Protein AF-A0A497XSV5-F1 (afdb_monomer_lite)

Sequence (99 aa):
TASSAQKPTSMTASFGIAAGALLNYIRVLNNDLSAENIFAGIVSIGGLVYNTGEPDQELLKHFPQGTPAISSREVAETHWKMHFEKKENEIILGKTFSF

Organism: NCBI:txid475253

Structure (mmCIF, N/CA/C/O backbone):
data_AF-A0A497XSV5-F1
#
_entry.id   AF-A0A497XSV5-F1
#
loop_
_atom_site.group_PDB
_atom_site.id
_atom_site.type_symbol
_atom_site.label_atom_id
_atom_site.label_alt_id
_atom_site.label_comp_id
_atom_site.label_asym_id
_atom_site.label_entity_id
_atom_site.label_seq_id
_atom_site.pdbx_PDB_ins_code
_atom_site.Cartn_x
_atom_site.Cartn_y
_atom_site.Cartn_z
_atom_site.occupancy
_atom_site.B_iso_or_equiv
_atom_site.auth_seq_id
_atom_site.auth_comp_id
_atom_site.auth_asym_id
_atom_site.auth_atom_id
_atom_site.pdbx_PDB_model_num
ATOM 1 N N . THR A 1 1 ? -2.575 0.257 -20.557 1.00 43.78 1 THR A N 1
ATOM 2 C CA . THR A 1 1 ? -3.143 -1.008 -20.025 1.00 43.78 1 THR A CA 1
ATOM 3 C C . THR A 1 1 ? -2.010 -1.967 -19.704 1.00 43.78 1 THR A C 1
ATOM 5 O O . THR A 1 1 ? -1.097 -2.094 -20.510 1.00 43.78 1 THR A O 1
ATOM 8 N N . ALA A 1 2 ? -2.007 -2.597 -18.524 1.00 44.47 2 ALA A N 1
ATOM 9 C CA . ALA A 1 2 ? -0.962 -3.560 -18.162 1.00 44.47 2 ALA A CA 1
ATOM 10 C C . ALA A 1 2 ? -0.937 -4.733 -19.161 1.00 44.47 2 ALA A C 1
ATOM 12 O O . ALA A 1 2 ? -1.993 -5.163 -19.625 1.00 44.47 2 ALA A O 1
ATOM 13 N N . SER A 1 3 ? 0.246 -5.273 -19.474 1.00 46.94 3 SER A N 1
ATOM 14 C CA . SER A 1 3 ? 0.390 -6.409 -20.404 1.00 46.94 3 SER A CA 1
ATOM 15 C C . SER A 1 3 ? -0.464 -7.615 -19.977 1.00 46.94 3 SER A C 1
ATOM 17 O O . SER A 1 3 ? -1.045 -8.292 -20.815 1.00 46.94 3 SER A O 1
ATOM 19 N N . SER A 1 4 ? -0.665 -7.799 -18.668 1.00 45.97 4 SER A N 1
ATOM 20 C CA . SER A 1 4 ? -1.569 -8.794 -18.077 1.00 45.97 4 SER A CA 1
ATOM 21 C C . SER A 1 4 ? -3.056 -8.577 -18.377 1.00 45.97 4 SER A C 1
ATOM 23 O O . SER A 1 4 ? -3.809 -9.542 -18.451 1.00 45.97 4 SER A O 1
ATOM 25 N N . ALA A 1 5 ? -3.487 -7.330 -18.575 1.00 50.00 5 ALA A N 1
ATOM 26 C CA . ALA A 1 5 ? -4.859 -7.002 -18.955 1.00 50.00 5 ALA A CA 1
ATOM 27 C C . ALA A 1 5 ? -5.110 -7.222 -20.458 1.00 50.00 5 ALA A C 1
ATOM 29 O O . ALA A 1 5 ? -6.248 -7.422 -20.866 1.00 50.00 5 ALA A O 1
ATOM 30 N N . GLN A 1 6 ? -4.057 -7.192 -21.283 1.00 47.81 6 GLN A N 1
ATOM 31 C CA . GLN A 1 6 ? -4.143 -7.432 -22.731 1.00 47.81 6 GLN A CA 1
ATOM 32 C C . GLN A 1 6 ? -3.834 -8.884 -23.120 1.00 47.81 6 GLN A C 1
ATOM 34 O O . GLN A 1 6 ? -4.362 -9.387 -24.109 1.00 47.81 6 GLN A O 1
ATOM 39 N N . LYS A 1 7 ? -2.968 -9.555 -22.356 1.00 55.12 7 LYS A N 1
ATOM 40 C CA . LYS A 1 7 ? -2.551 -10.952 -22.507 1.00 55.12 7 LYS A CA 1
ATOM 41 C C . LYS A 1 7 ? -2.410 -11.560 -21.108 1.00 55.12 7 LYS A C 1
ATOM 43 O O . LYS A 1 7 ? -1.313 -11.531 -20.543 1.00 55.12 7 LYS A O 1
ATOM 48 N N . PRO A 1 8 ? -3.499 -12.083 -20.522 1.00 48.00 8 PRO A N 1
ATOM 49 C CA . PRO A 1 8 ? -3.455 -12.657 -19.188 1.00 48.00 8 PRO A CA 1
ATOM 50 C C . PRO A 1 8 ? -2.493 -13.840 -19.189 1.00 48.00 8 PRO A C 1
ATOM 52 O O . PRO A 1 8 ? -2.762 -14.887 -19.773 1.00 48.00 8 PRO A O 1
ATOM 55 N N . THR A 1 9 ? -1.346 -13.679 -18.542 1.00 54.78 9 THR A N 1
ATOM 56 C CA . THR A 1 9 ? -0.548 -14.828 -18.124 1.00 54.78 9 THR A CA 1
ATOM 57 C C . THR A 1 9 ? -1.144 -15.308 -16.808 1.00 54.78 9 THR A C 1
ATOM 59 O O . THR A 1 9 ? -1.480 -14.482 -15.958 1.00 54.78 9 THR A O 1
ATOM 62 N N . SER A 1 10 ? -1.292 -16.619 -16.603 1.00 56.06 10 SER A N 1
ATOM 63 C CA . SER A 1 10 ? -1.899 -17.162 -15.374 1.00 56.06 10 SER A CA 1
ATOM 64 C C . SER A 1 10 ? -1.264 -16.579 -14.104 1.00 56.06 10 SER A C 1
ATOM 66 O O . SER A 1 10 ? -1.959 -16.272 -13.143 1.00 56.06 10 SER A O 1
ATOM 68 N N . MET A 1 11 ? 0.046 -16.321 -14.145 1.00 55.28 11 MET A N 1
ATOM 69 C CA . MET A 1 11 ? 0.805 -15.677 -13.073 1.00 55.28 11 MET A CA 1
ATOM 70 C C . MET A 1 11 ? 0.316 -14.256 -12.740 1.00 55.28 11 MET A C 1
ATOM 72 O O . MET A 1 11 ? 0.201 -13.901 -11.571 1.00 55.28 11 MET A O 1
ATOM 76 N N . THR A 1 12 ? 0.000 -13.438 -13.746 1.00 63.91 12 THR A N 1
ATOM 77 C CA . THR A 1 12 ? -0.442 -12.049 -13.533 1.00 63.91 12 THR A CA 1
ATOM 78 C C . THR A 1 12 ? -1.943 -11.930 -13.269 1.00 63.91 12 THR A C 1
ATOM 80 O O . THR A 1 12 ? -2.364 -11.012 -12.566 1.00 63.91 12 THR A O 1
ATOM 83 N N . ALA A 1 13 ? -2.747 -12.880 -13.753 1.00 63.88 13 ALA A N 1
ATOM 84 C CA . ALA A 1 13 ? -4.157 -12.991 -13.384 1.00 63.88 13 ALA A CA 1
ATOM 85 C C . ALA A 1 13 ? -4.318 -13.294 -11.882 1.00 63.88 13 ALA A C 1
ATOM 87 O O . ALA A 1 13 ? -5.106 -12.636 -11.202 1.00 63.88 13 ALA A O 1
ATOM 88 N N . SER A 1 14 ? -3.506 -14.211 -11.341 1.00 72.94 14 SER A N 1
ATOM 89 C CA . 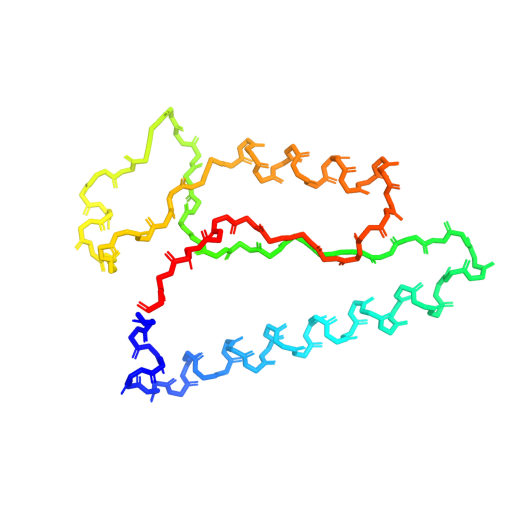SER A 1 14 ? -3.477 -14.512 -9.903 1.00 72.94 14 SER A CA 1
ATOM 90 C C . SER A 1 14 ? -3.114 -13.295 -9.052 1.00 72.94 14 SER A C 1
ATOM 92 O O . SER A 1 14 ? -3.679 -13.120 -7.977 1.00 72.94 14 SER A O 1
ATOM 94 N N . PHE A 1 15 ? -2.226 -12.421 -9.541 1.00 78.19 15 PHE A N 1
ATOM 95 C CA . PHE A 1 15 ? -1.879 -11.182 -8.843 1.00 78.19 15 PHE A CA 1
ATOM 96 C C . PHE A 1 15 ? -3.078 -10.233 -8.727 1.00 78.19 15 PHE A C 1
ATOM 98 O O . PHE A 1 15 ? -3.359 -9.734 -7.641 1.00 78.19 15 PHE A O 1
ATOM 105 N N . GLY A 1 16 ? -3.822 -10.021 -9.818 1.00 77.31 16 GLY A N 1
ATOM 106 C CA . GLY A 1 16 ? -5.021 -9.177 -9.799 1.00 77.31 16 GLY A CA 1
ATOM 107 C C . GLY A 1 16 ? -6.106 -9.714 -8.859 1.00 77.31 16 GLY A C 1
ATOM 108 O O . GLY A 1 16 ? -6.686 -8.950 -8.089 1.00 77.31 16 GLY A O 1
ATOM 109 N N . ILE A 1 17 ? -6.332 -11.033 -8.868 1.00 82.44 17 ILE A N 1
ATOM 110 C CA . ILE A 1 17 ? -7.276 -11.696 -7.953 1.00 82.44 17 ILE A CA 1
ATOM 111 C C . ILE A 1 17 ? -6.825 -11.527 -6.499 1.00 82.44 17 ILE A C 1
ATOM 113 O O . ILE A 1 17 ? -7.630 -11.144 -5.653 1.00 82.44 17 ILE A O 1
ATOM 117 N N . ALA A 1 18 ? -5.544 -11.766 -6.207 1.00 87.50 18 ALA A N 1
ATOM 118 C CA . ALA A 1 18 ? -4.995 -11.616 -4.863 1.00 87.50 18 ALA A CA 1
ATOM 119 C C . ALA A 1 18 ? -5.089 -10.166 -4.362 1.00 87.50 18 ALA A C 1
ATOM 121 O O . ALA A 1 18 ? -5.489 -9.946 -3.222 1.00 87.50 18 ALA A O 1
ATOM 122 N N . ALA A 1 19 ? -4.791 -9.181 -5.214 1.00 86.69 19 ALA A N 1
ATOM 123 C CA . ALA A 1 19 ? -4.905 -7.764 -4.874 1.00 86.69 19 ALA A CA 1
ATOM 124 C C . ALA A 1 19 ? -6.359 -7.364 -4.567 1.00 86.69 19 ALA A C 1
ATOM 126 O O . ALA A 1 19 ? -6.620 -6.705 -3.561 1.00 86.69 19 ALA A O 1
ATOM 127 N N . GLY A 1 20 ? -7.319 -7.815 -5.383 1.00 87.31 20 GLY A N 1
ATOM 128 C CA . GLY A 1 20 ? -8.744 -7.578 -5.137 1.00 87.31 20 GLY A CA 1
ATOM 129 C C . GLY A 1 20 ? -9.251 -8.258 -3.860 1.00 87.31 20 GLY A C 1
ATOM 130 O O . GLY A 1 20 ? -9.974 -7.643 -3.075 1.00 87.31 20 GLY A O 1
ATOM 131 N N . ALA A 1 21 ? -8.834 -9.504 -3.616 1.00 92.75 21 ALA A N 1
ATOM 132 C CA . ALA A 1 21 ? -9.171 -10.237 -2.398 1.00 92.75 21 ALA A CA 1
ATOM 133 C C . ALA A 1 21 ? -8.598 -9.557 -1.147 1.00 92.75 21 ALA A C 1
ATOM 135 O O . ALA A 1 21 ? -9.310 -9.406 -0.155 1.00 92.75 21 ALA A O 1
ATOM 136 N N . LEU A 1 22 ? -7.347 -9.093 -1.210 1.00 93.00 22 LEU A N 1
ATOM 137 C CA . LEU A 1 22 ? -6.698 -8.352 -0.133 1.00 93.00 22 LEU A CA 1
ATOM 138 C C . LEU A 1 22 ? -7.430 -7.040 0.169 1.00 93.00 22 LEU A C 1
ATOM 140 O O . LEU A 1 22 ? -7.702 -6.754 1.331 1.00 93.00 22 LEU A O 1
ATOM 144 N N . LEU A 1 23 ? -7.808 -6.273 -0.857 1.00 93.00 23 LEU A N 1
ATOM 145 C CA . LEU A 1 23 ? -8.572 -5.039 -0.669 1.00 93.00 23 LEU A CA 1
ATOM 146 C C . LEU A 1 23 ? -9.906 -5.302 0.041 1.00 93.00 23 LEU A C 1
ATOM 148 O O . LEU A 1 23 ? -10.267 -4.593 0.981 1.00 93.00 23 LEU A O 1
ATOM 152 N N . ASN A 1 24 ? -10.632 -6.339 -0.379 1.00 95.00 24 ASN A N 1
ATOM 153 C CA . ASN A 1 24 ? -11.880 -6.709 0.279 1.00 95.00 24 ASN A CA 1
ATOM 154 C C . ASN A 1 24 ? -11.648 -7.161 1.728 1.00 95.00 24 ASN A C 1
ATOM 156 O O . ASN A 1 24 ? -12.376 -6.742 2.626 1.00 95.00 24 ASN A O 1
ATOM 160 N N . TYR A 1 25 ? -10.612 -7.966 1.965 1.00 96.44 25 TYR A N 1
ATOM 161 C CA . TYR A 1 25 ? -10.245 -8.421 3.302 1.00 96.44 25 TYR A CA 1
ATOM 162 C C . TYR A 1 25 ? -9.946 -7.251 4.244 1.00 96.44 25 TYR A C 1
ATOM 164 O O . TYR A 1 25 ? -10.476 -7.221 5.348 1.00 96.44 25 TYR A O 1
ATOM 172 N N . ILE A 1 26 ? -9.184 -6.247 3.801 1.00 96.50 26 ILE A N 1
ATOM 173 C CA . ILE A 1 26 ? -8.879 -5.056 4.609 1.00 96.50 26 ILE A CA 1
ATOM 174 C C . ILE A 1 26 ? -10.143 -4.270 4.967 1.00 96.50 26 ILE A C 1
ATOM 176 O O . ILE A 1 26 ? -10.264 -3.792 6.092 1.00 96.5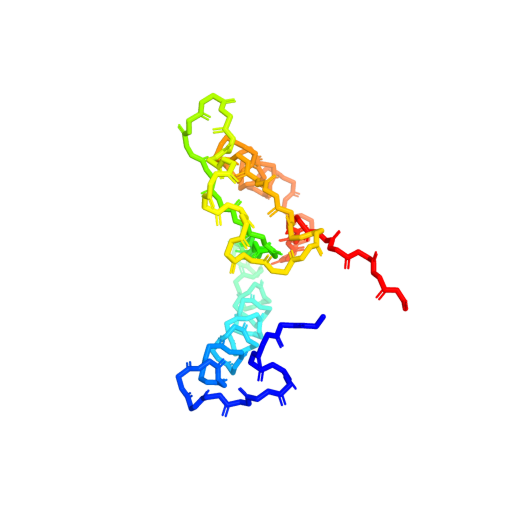0 26 ILE A O 1
ATOM 180 N N . ARG A 1 27 ? -11.117 -4.171 4.055 1.00 94.88 27 ARG A N 1
ATOM 181 C CA . ARG A 1 27 ? -12.396 -3.495 4.329 1.00 94.88 27 ARG A CA 1
ATOM 182 C C . ARG A 1 27 ? -13.208 -4.216 5.401 1.00 94.88 27 ARG A C 1
ATOM 184 O O . ARG A 1 27 ? -13.706 -3.558 6.312 1.00 94.88 27 ARG A O 1
ATOM 191 N N . VAL A 1 28 ? -13.313 -5.542 5.300 1.00 96.81 28 VAL A N 1
ATOM 192 C CA . VAL A 1 28 ? -13.995 -6.377 6.302 1.00 96.81 28 VAL A CA 1
ATOM 193 C C . VAL A 1 28 ? -13.263 -6.293 7.640 1.00 96.81 28 VAL A C 1
ATOM 195 O O . VAL A 1 28 ? -13.874 -5.949 8.644 1.00 96.81 28 VAL A O 1
ATOM 198 N N . LEU A 1 29 ? -11.942 -6.475 7.638 1.00 96.88 29 LEU A N 1
ATOM 199 C CA . LEU A 1 29 ? -11.116 -6.420 8.841 1.00 96.88 29 LEU A CA 1
ATOM 200 C C . LEU A 1 29 ? -11.221 -5.067 9.556 1.00 96.88 29 LEU A C 1
ATOM 202 O O . LEU A 1 29 ? -11.369 -5.024 10.772 1.00 96.88 29 LEU A O 1
ATOM 206 N N . ASN A 1 30 ? -11.179 -3.956 8.815 1.00 96.31 30 ASN A N 1
ATOM 207 C CA . ASN A 1 30 ? -11.326 -2.623 9.399 1.00 96.31 30 ASN A CA 1
ATOM 208 C C . ASN A 1 30 ? -12.702 -2.421 10.046 1.00 96.31 30 ASN A C 1
ATOM 210 O O . ASN A 1 30 ? -12.809 -1.734 11.057 1.00 96.31 30 ASN A O 1
ATOM 214 N N . ASN A 1 31 ? -13.754 -2.998 9.463 1.00 95.62 31 ASN A N 1
ATOM 215 C CA . ASN A 1 31 ? -15.091 -2.950 10.040 1.00 95.62 31 ASN A CA 1
ATOM 216 C C . ASN A 1 31 ? -15.178 -3.793 11.322 1.00 95.62 31 ASN A C 1
ATOM 218 O O . ASN A 1 31 ? -15.659 -3.296 12.339 1.00 95.62 31 ASN A O 1
ATOM 222 N N . ASP A 1 32 ? -14.663 -5.022 11.292 1.00 97.44 32 ASP A N 1
ATOM 223 C CA . ASP A 1 32 ? -14.713 -5.958 12.423 1.00 97.44 32 ASP A CA 1
ATOM 224 C C . ASP A 1 32 ? -13.931 -5.434 13.635 1.00 97.44 32 ASP A C 1
ATOM 226 O O . ASP A 1 32 ? -14.382 -5.544 14.772 1.00 97.44 32 ASP A O 1
ATOM 230 N N . LEU A 1 33 ? -12.793 -4.787 13.384 1.00 96.25 33 LEU A N 1
ATOM 231 C CA . LEU A 1 33 ? -11.911 -4.239 14.413 1.00 96.25 33 LEU A CA 1
ATOM 232 C C . LEU A 1 33 ? -12.303 -2.830 14.893 1.00 96.25 33 LEU A C 1
ATOM 234 O O . LEU A 1 33 ? -11.731 -2.319 15.862 1.00 96.25 33 LEU A O 1
ATOM 238 N N . SER A 1 34 ? -13.285 -2.192 14.248 1.00 93.12 34 SER A N 1
ATOM 239 C CA . SER A 1 34 ? -13.683 -0.813 14.562 1.00 93.12 34 SER A CA 1
ATOM 240 C C . SER A 1 34 ? -14.194 -0.659 15.999 1.00 93.12 34 SER A C 1
ATOM 242 O O . SER A 1 34 ? -13.884 0.335 16.657 1.00 93.12 34 SER A O 1
ATOM 244 N N . ALA A 1 35 ? -14.898 -1.671 16.520 1.00 94.75 35 ALA A N 1
ATOM 245 C CA . ALA A 1 35 ? -15.395 -1.699 17.896 1.00 94.75 35 ALA A CA 1
ATOM 246 C C . ALA A 1 35 ? -14.263 -1.708 18.942 1.00 94.75 35 ALA A C 1
ATOM 248 O O . ALA A 1 35 ? -14.460 -1.268 20.073 1.00 94.75 35 ALA A O 1
ATOM 249 N N . GLU A 1 36 ? -13.069 -2.161 18.557 1.00 96.81 36 GLU A N 1
ATOM 250 C CA . GLU A 1 36 ? -11.870 -2.210 19.398 1.00 96.81 36 GLU A CA 1
ATOM 251 C C . GLU A 1 36 ? -10.966 -0.978 19.211 1.00 96.81 36 GLU A C 1
ATOM 253 O O . GLU A 1 36 ? -9.879 -0.907 19.782 1.00 96.81 36 GLU A O 1
ATOM 258 N N . ASN A 1 37 ? -11.405 0.024 18.438 1.00 93.75 37 ASN A N 1
ATOM 259 C CA . ASN A 1 37 ? -10.615 1.200 18.046 1.00 93.75 37 ASN A CA 1
ATOM 260 C C . ASN A 1 37 ? -9.319 0.854 17.286 1.00 93.75 37 ASN A C 1
ATOM 262 O O . ASN A 1 37 ? -8.357 1.633 17.285 1.00 93.75 37 ASN A O 1
ATOM 266 N N . ILE A 1 38 ? -9.286 -0.301 16.618 1.00 95.12 38 ILE A N 1
ATOM 267 C CA . ILE A 1 38 ? -8.169 -0.716 15.774 1.00 95.12 38 ILE A CA 1
ATOM 268 C C . ILE A 1 38 ? -8.508 -0.379 14.320 1.00 95.12 38 ILE A C 1
ATOM 270 O O . ILE A 1 38 ? -9.579 -0.699 13.815 1.00 95.12 38 ILE A O 1
ATOM 274 N N . PHE A 1 39 ? -7.569 0.282 13.644 1.00 95.88 39 PHE A N 1
ATOM 275 C CA . PHE A 1 39 ? -7.695 0.668 12.243 1.00 95.88 39 PHE A CA 1
ATOM 276 C C . PHE A 1 39 ? -6.873 -0.272 11.361 1.00 95.88 39 PHE A C 1
ATOM 278 O O . PHE A 1 39 ? -5.686 -0.484 11.626 1.00 95.88 39 PHE A O 1
ATOM 285 N N . ALA A 1 40 ? -7.485 -0.779 10.292 1.00 96.06 40 ALA A N 1
ATOM 286 C CA . ALA A 1 40 ? -6.817 -1.550 9.252 1.00 96.06 40 ALA A CA 1
ATOM 287 C C . ALA A 1 40 ? -6.942 -0.823 7.906 1.00 96.06 40 ALA A C 1
ATOM 289 O O . ALA A 1 40 ? -8.035 -0.476 7.461 1.00 96.06 40 ALA A O 1
ATOM 290 N N . GLY A 1 41 ? -5.813 -0.611 7.237 1.00 95.75 41 GLY A N 1
ATOM 291 C CA . GLY A 1 41 ? -5.766 0.052 5.940 1.00 95.75 41 GLY A CA 1
ATOM 292 C C . GLY A 1 41 ? -4.655 -0.501 5.059 1.00 95.75 41 GLY A C 1
ATOM 293 O O . GLY A 1 41 ? -3.776 -1.224 5.531 1.00 95.75 41 GLY A O 1
ATOM 294 N N . ILE A 1 42 ? -4.711 -0.171 3.771 1.00 95.50 42 ILE A N 1
ATOM 295 C CA . ILE A 1 42 ? -3.738 -0.606 2.768 1.00 95.50 42 ILE A CA 1
ATOM 296 C C . ILE A 1 42 ? -3.246 0.560 1.910 1.00 95.50 42 ILE A C 1
ATOM 298 O O . ILE A 1 42 ? -4.027 1.390 1.445 1.00 95.50 42 ILE A O 1
ATOM 302 N N . VAL A 1 43 ? -1.938 0.588 1.652 1.00 95.12 43 VAL A N 1
ATOM 303 C CA . VAL A 1 43 ? -1.337 1.447 0.628 1.00 95.12 43 VAL A CA 1
ATOM 304 C C . VAL A 1 43 ? -1.086 0.604 -0.619 1.00 95.12 43 VAL A C 1
ATOM 306 O O . VAL A 1 43 ? -0.208 -0.258 -0.641 1.00 95.12 43 VAL A O 1
ATOM 309 N N . SER A 1 44 ? -1.867 0.856 -1.663 1.00 92.75 44 SER A N 1
ATOM 310 C CA . SER A 1 44 ? -1.753 0.199 -2.964 1.00 92.75 44 SER A CA 1
ATOM 311 C C . SER A 1 44 ? -0.817 0.998 -3.869 1.00 92.75 44 SER A C 1
ATOM 313 O O . SER A 1 44 ? -0.975 2.207 -4.032 1.00 92.75 44 SER A O 1
ATOM 315 N N . ILE A 1 45 ? 0.155 0.333 -4.489 1.00 91.88 45 ILE A N 1
ATOM 316 C CA . ILE A 1 45 ? 1.171 0.983 -5.325 1.00 91.88 45 ILE A CA 1
ATOM 317 C C . ILE A 1 45 ? 0.912 0.625 -6.790 1.00 91.88 45 ILE A C 1
ATOM 319 O O . ILE A 1 45 ? 1.081 -0.521 -7.198 1.00 91.88 45 ILE A O 1
ATOM 323 N N . GLY A 1 46 ? 0.498 1.613 -7.581 1.00 87.69 46 GLY A N 1
ATOM 324 C CA . GLY A 1 46 ? 0.191 1.488 -9.010 1.00 87.69 46 GLY A CA 1
ATOM 325 C C . GLY A 1 46 ? 1.375 1.759 -9.943 1.00 87.69 46 GLY A C 1
ATOM 326 O O . GLY A 1 46 ? 1.168 2.118 -11.098 1.00 87.69 46 GLY A O 1
ATOM 327 N N . GLY A 1 47 ? 2.610 1.636 -9.455 1.00 88.50 47 GLY A N 1
ATOM 328 C CA . GLY A 1 47 ? 3.817 2.006 -10.191 1.00 88.50 47 GLY A CA 1
ATOM 329 C C . GLY A 1 47 ? 5.062 1.270 -9.709 1.00 88.50 47 GLY A C 1
ATOM 330 O O . GLY A 1 47 ? 4.985 0.293 -8.964 1.00 88.50 47 GLY A O 1
ATOM 331 N N . LEU A 1 48 ? 6.220 1.749 -10.150 1.00 89.75 48 LEU A N 1
ATOM 332 C CA . LEU A 1 48 ? 7.524 1.180 -9.826 1.00 89.75 48 LEU A CA 1
ATOM 333 C C . LEU A 1 48 ? 8.125 1.897 -8.629 1.00 89.75 48 LEU A C 1
ATOM 335 O O . LEU A 1 48 ? 8.230 3.120 -8.633 1.00 89.75 48 LEU A O 1
ATOM 339 N N . VAL A 1 49 ? 8.550 1.134 -7.625 1.00 92.81 49 VAL A N 1
ATOM 340 C CA . VAL A 1 49 ? 9.195 1.698 -6.438 1.00 92.81 49 VAL A CA 1
ATOM 341 C C . VAL A 1 49 ? 10.703 1.731 -6.630 1.00 92.81 49 VAL A C 1
ATOM 343 O O . VAL A 1 49 ? 11.305 0.712 -6.967 1.00 92.81 49 VAL A O 1
ATOM 346 N N . TYR A 1 50 ? 11.320 2.879 -6.364 1.00 93.69 50 TYR A N 1
ATOM 347 C CA . TYR A 1 50 ? 12.775 3.031 -6.336 1.00 93.69 50 TYR A CA 1
ATOM 348 C C . TYR A 1 50 ? 13.249 3.490 -4.951 1.00 93.69 50 TYR A C 1
ATOM 350 O O . TYR A 1 50 ? 12.540 4.202 -4.244 1.00 93.69 50 TYR A O 1
ATOM 358 N N . ASN A 1 51 ? 14.451 3.070 -4.547 1.00 92.25 51 ASN A N 1
ATOM 359 C CA . ASN A 1 51 ? 15.050 3.415 -3.244 1.00 92.25 51 ASN A CA 1
ATOM 360 C C . ASN A 1 51 ? 16.344 4.246 -3.368 1.00 92.25 51 ASN A C 1
ATOM 362 O O . ASN A 1 51 ? 17.079 4.448 -2.407 1.00 92.25 51 ASN A O 1
ATOM 366 N N . THR A 1 52 ? 16.654 4.690 -4.578 1.00 89.56 52 THR A N 1
ATOM 367 C CA . THR A 1 52 ? 17.791 5.547 -4.920 1.00 89.56 52 THR A CA 1
ATOM 368 C C . THR A 1 52 ? 17.367 7.019 -4.953 1.00 89.56 52 THR A C 1
ATOM 370 O O . THR A 1 52 ? 16.194 7.339 -4.769 1.00 89.56 52 THR A O 1
ATOM 373 N N . GLY A 1 53 ? 18.312 7.941 -5.178 1.00 89.62 53 GLY A N 1
ATOM 374 C CA . GLY A 1 53 ? 17.988 9.368 -5.339 1.00 89.62 53 GLY A CA 1
ATOM 375 C C . GLY A 1 53 ? 17.081 9.654 -6.545 1.00 89.62 53 GLY A C 1
ATOM 376 O O . GLY A 1 53 ? 16.305 10.603 -6.522 1.00 89.62 53 GLY A O 1
ATOM 377 N N . GLU A 1 54 ? 17.134 8.792 -7.558 1.00 92.00 54 GLU A N 1
ATOM 378 C CA . GLU A 1 54 ? 16.369 8.885 -8.798 1.00 92.00 54 GLU A CA 1
ATOM 379 C C . GLU A 1 54 ? 15.985 7.486 -9.309 1.00 92.00 54 GLU A C 1
ATOM 381 O O . GLU A 1 54 ? 16.679 6.513 -8.985 1.00 92.00 54 GLU A O 1
ATOM 386 N N . PRO A 1 55 ? 14.891 7.350 -10.077 1.00 90.19 55 PRO A N 1
ATOM 387 C CA . PRO A 1 55 ? 14.510 6.079 -10.673 1.00 90.19 55 PRO A CA 1
ATOM 388 C C . PRO A 1 55 ? 15.468 5.672 -11.800 1.00 90.19 55 PRO A C 1
ATOM 390 O O . PRO A 1 55 ? 15.920 6.509 -12.582 1.00 90.19 55 PRO A O 1
ATOM 393 N N . ASP A 1 56 ? 15.726 4.368 -11.904 1.00 90.50 56 ASP A N 1
ATOM 394 C CA . ASP A 1 56 ? 16.554 3.785 -12.961 1.00 90.50 56 ASP A CA 1
ATOM 395 C C . ASP A 1 56 ? 15.888 3.973 -14.335 1.00 90.50 56 ASP A C 1
ATOM 397 O O . ASP A 1 56 ? 14.869 3.356 -14.656 1.00 90.50 56 ASP A O 1
ATOM 401 N N . GLN A 1 57 ? 16.483 4.848 -15.146 1.00 89.12 57 GLN A N 1
ATOM 402 C CA . GLN A 1 57 ? 15.975 5.208 -16.467 1.00 89.12 57 GLN A CA 1
ATOM 403 C C . GLN A 1 57 ? 16.065 4.059 -17.475 1.00 89.12 57 GLN A C 1
ATOM 405 O O . GLN A 1 57 ? 15.246 4.006 -18.392 1.00 89.12 57 GLN A O 1
ATOM 410 N N . GLU A 1 58 ? 17.020 3.138 -17.331 1.00 87.50 58 GLU A N 1
ATOM 411 C CA . GLU A 1 58 ? 17.097 1.958 -18.195 1.00 87.50 58 GLU A CA 1
ATOM 412 C C . GLU A 1 58 ? 16.003 0.959 -17.824 1.00 87.50 58 GLU A C 1
ATOM 414 O O . GLU A 1 58 ? 15.296 0.467 -18.705 1.00 87.50 58 GLU A O 1
ATOM 419 N N . LEU A 1 59 ? 15.775 0.736 -16.525 1.00 82.75 59 LEU A N 1
ATOM 420 C CA . LEU A 1 59 ? 14.687 -0.122 -16.054 1.00 82.75 59 LEU A CA 1
ATOM 421 C C . LEU A 1 59 ? 13.319 0.390 -16.523 1.00 82.75 59 LEU A C 1
ATOM 423 O O . LEU A 1 59 ? 12.491 -0.399 -16.982 1.00 82.75 59 LEU A O 1
ATOM 427 N N . LEU A 1 60 ? 13.086 1.705 -16.456 1.00 84.31 60 LEU A N 1
ATOM 428 C CA . LEU A 1 60 ? 11.821 2.326 -16.861 1.00 84.31 60 LEU A CA 1
ATOM 429 C C . LEU A 1 60 ? 11.450 2.055 -18.326 1.00 84.31 60 LEU A C 1
ATOM 431 O O . LEU A 1 60 ? 10.263 1.938 -18.633 1.00 84.31 60 LEU A O 1
ATOM 435 N N . LYS A 1 6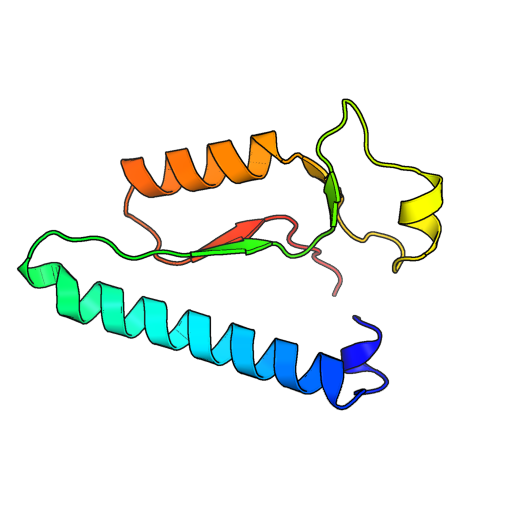1 ? 12.431 1.881 -19.223 1.00 86.75 61 LYS A N 1
ATOM 436 C CA . LYS A 1 61 ? 12.184 1.566 -20.644 1.00 86.75 61 LYS A CA 1
ATOM 437 C C . LYS A 1 61 ? 11.529 0.199 -20.856 1.00 86.75 61 LYS A C 1
ATOM 439 O O . LYS A 1 61 ? 10.937 -0.030 -21.908 1.00 86.75 61 LYS A O 1
ATOM 444 N N . HIS A 1 62 ? 11.619 -0.705 -19.881 1.00 86.12 62 HIS A N 1
ATOM 445 C CA . HIS A 1 62 ? 10.998 -2.029 -19.945 1.00 86.12 62 HIS A CA 1
ATOM 446 C C . HIS A 1 62 ? 9.523 -2.037 -19.518 1.00 86.12 62 HIS A C 1
ATOM 448 O O . HIS A 1 62 ? 8.861 -3.072 -19.626 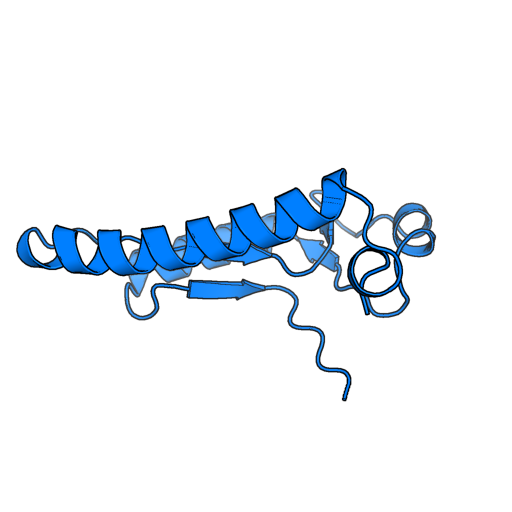1.00 86.12 62 HIS A O 1
ATOM 454 N N . PHE A 1 63 ? 8.990 -0.902 -19.060 1.00 82.19 63 PHE A N 1
ATOM 455 C CA . PHE A 1 63 ? 7.604 -0.764 -18.623 1.00 82.19 63 PHE A CA 1
ATOM 456 C C . PHE A 1 63 ? 6.797 0.119 -19.582 1.00 82.19 63 PHE A C 1
ATOM 458 O O . PHE A 1 63 ? 7.370 0.899 -20.344 1.00 82.19 63 PHE A O 1
ATOM 465 N N . PRO A 1 64 ? 5.454 0.007 -19.582 1.00 84.25 64 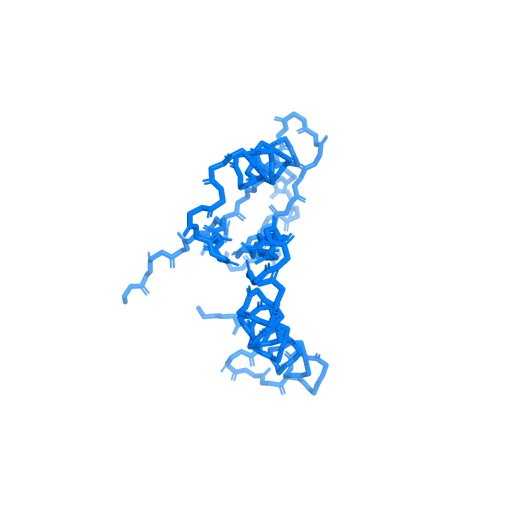PRO A N 1
ATOM 466 C CA . PRO A 1 64 ? 4.608 0.866 -20.401 1.00 84.25 64 PRO A CA 1
ATOM 467 C C . PRO A 1 64 ? 4.927 2.353 -20.198 1.00 84.25 64 PRO A C 1
ATOM 469 O O . PRO A 1 64 ? 5.136 2.806 -19.070 1.00 84.25 64 PRO A O 1
ATOM 472 N N . GLN A 1 65 ? 4.927 3.125 -21.285 1.00 81.81 65 GLN A N 1
ATOM 473 C CA . GLN A 1 65 ? 5.144 4.568 -21.216 1.00 81.81 65 GLN A CA 1
ATOM 474 C C . GLN A 1 65 ? 4.131 5.219 -20.261 1.00 81.81 65 GLN A C 1
ATOM 476 O O . GLN A 1 65 ? 2.942 4.905 -20.298 1.00 81.81 65 GLN A O 1
ATOM 481 N N . GLY A 1 66 ? 4.613 6.111 -19.393 1.00 82.25 66 GLY A N 1
ATOM 482 C CA . GLY A 1 66 ? 3.788 6.760 -18.371 1.00 82.25 66 GLY A CA 1
ATOM 483 C C . GLY A 1 66 ? 3.584 5.943 -17.092 1.00 82.25 66 GLY A C 1
ATOM 484 O O . GLY A 1 66 ? 2.886 6.419 -16.202 1.00 82.25 66 GLY A O 1
ATOM 485 N N . THR A 1 67 ? 4.197 4.756 -16.959 1.00 85.44 67 THR A N 1
ATOM 486 C CA . THR A 1 67 ? 4.241 4.028 -15.676 1.00 85.44 67 THR A CA 1
ATOM 487 C C . THR A 1 67 ? 4.858 4.923 -14.595 1.00 85.44 67 THR A C 1
ATOM 489 O O . THR A 1 67 ? 6.005 5.345 -14.756 1.00 85.44 67 THR A O 1
ATOM 492 N N . PRO A 1 68 ? 4.141 5.225 -13.497 1.00 89.50 68 PRO A N 1
ATOM 493 C CA . PRO A 1 68 ? 4.678 6.090 -12.455 1.00 89.50 68 PRO A CA 1
ATOM 494 C C . PRO A 1 68 ? 5.875 5.455 -11.748 1.00 89.50 68 PRO A C 1
ATOM 496 O O . PRO A 1 68 ? 5.853 4.266 -11.427 1.00 89.50 68 PRO A O 1
ATOM 499 N N . ALA A 1 69 ? 6.892 6.265 -11.468 1.00 91.81 69 ALA A N 1
ATOM 500 C CA . ALA A 1 69 ? 7.995 5.914 -10.585 1.00 91.81 69 ALA A CA 1
ATOM 501 C C . ALA A 1 69 ? 7.790 6.612 -9.238 1.00 91.81 69 ALA A C 1
ATOM 503 O O . ALA A 1 69 ? 7.580 7.821 -9.194 1.00 91.81 69 ALA A O 1
ATOM 504 N N . ILE A 1 70 ? 7.824 5.846 -8.154 1.00 94.19 70 ILE A N 1
ATOM 505 C CA . ILE A 1 70 ? 7.436 6.273 -6.808 1.00 94.19 70 ILE A CA 1
ATOM 506 C C . ILE A 1 70 ? 8.617 6.006 -5.883 1.00 94.19 70 ILE A C 1
ATOM 508 O O . ILE A 1 70 ? 9.184 4.911 -5.885 1.00 94.19 70 ILE A O 1
ATOM 512 N N . SER A 1 71 ? 9.011 6.993 -5.086 1.00 95.25 71 SER A N 1
ATOM 513 C CA . SER A 1 71 ? 10.119 6.783 -4.153 1.00 95.25 71 SER A CA 1
ATOM 514 C C . SER A 1 71 ? 9.686 5.907 -2.973 1.00 95.25 71 SER A C 1
ATOM 516 O O . SER A 1 71 ? 8.558 5.999 -2.486 1.00 95.25 71 SER A O 1
ATOM 518 N N . SER A 1 72 ? 10.597 5.091 -2.447 1.00 95.56 72 SER A N 1
ATOM 519 C CA . SER A 1 72 ? 10.392 4.345 -1.197 1.00 95.56 72 SER A CA 1
ATOM 520 C C . SER A 1 72 ? 10.034 5.273 -0.029 1.00 95.56 72 SER A C 1
ATOM 522 O O . SER A 1 72 ? 9.239 4.904 0.836 1.00 95.56 72 SER A O 1
ATOM 524 N N . ARG A 1 73 ? 10.573 6.501 -0.034 1.00 95.81 73 ARG A N 1
ATOM 525 C CA . ARG A 1 73 ? 10.240 7.558 0.926 1.00 95.81 73 ARG A CA 1
ATOM 526 C C . ARG A 1 73 ? 8.767 7.950 0.841 1.00 95.81 73 ARG A C 1
ATOM 528 O O . ARG A 1 73 ? 8.104 7.951 1.868 1.00 95.81 73 ARG A O 1
ATOM 535 N N . GLU A 1 74 ? 8.247 8.213 -0.353 1.00 95.75 74 GLU A N 1
ATOM 536 C CA . GLU A 1 74 ? 6.833 8.558 -0.557 1.00 95.75 74 GLU A CA 1
ATOM 537 C C . GLU A 1 74 ? 5.904 7.421 -0.104 1.00 95.75 74 GLU A C 1
ATOM 539 O O . GLU A 1 74 ? 4.885 7.659 0.548 1.00 95.75 74 GLU A O 1
ATOM 544 N N . VAL A 1 75 ? 6.286 6.164 -0.366 1.00 96.25 75 VAL A N 1
ATOM 545 C CA . VAL A 1 75 ? 5.560 4.992 0.148 1.00 96.25 75 VAL A CA 1
ATOM 546 C C . VAL A 1 75 ? 5.534 4.995 1.679 1.00 96.25 75 VAL A C 1
ATOM 548 O O . VAL A 1 75 ? 4.470 4.805 2.273 1.00 96.25 75 VAL A O 1
ATOM 551 N N . ALA A 1 76 ? 6.675 5.228 2.329 1.00 96.25 76 ALA A N 1
ATOM 552 C CA . ALA A 1 76 ? 6.775 5.261 3.788 1.00 96.25 76 ALA A CA 1
ATOM 553 C C . ALA A 1 76 ? 5.977 6.426 4.399 1.00 96.25 76 ALA A C 1
ATOM 555 O O . ALA A 1 76 ? 5.225 6.227 5.353 1.00 96.25 76 ALA A O 1
ATOM 556 N N . GLU A 1 77 ? 6.078 7.620 3.819 1.00 97.06 77 GLU A N 1
ATOM 557 C CA . GLU A 1 77 ? 5.320 8.807 4.232 1.00 97.06 77 GLU A CA 1
ATOM 558 C C . GLU A 1 77 ? 3.813 8.586 4.095 1.00 97.06 77 GLU A C 1
ATOM 560 O O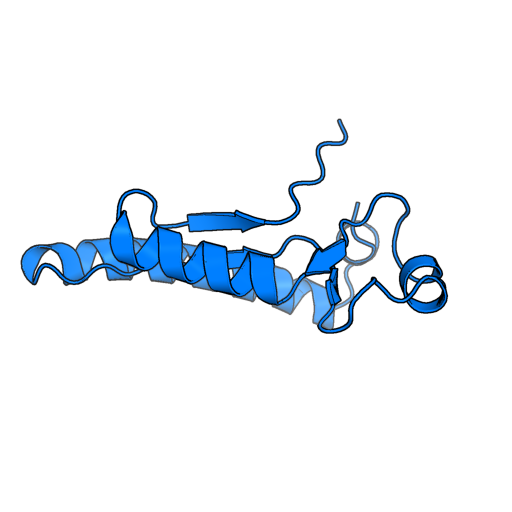 . GLU A 1 77 ? 3.039 9.011 4.952 1.00 97.06 77 GLU A O 1
ATOM 565 N N . THR A 1 78 ? 3.385 7.851 3.072 1.00 96.81 78 THR A N 1
ATOM 566 C CA . THR A 1 78 ? 1.971 7.515 2.876 1.00 96.81 78 THR A CA 1
ATOM 567 C C . THR A 1 78 ? 1.457 6.546 3.937 1.00 96.81 78 THR A C 1
ATOM 569 O O . THR A 1 78 ? 0.370 6.754 4.478 1.00 96.81 78 THR A O 1
ATOM 572 N N . HIS A 1 79 ? 2.244 5.528 4.303 1.00 96.81 79 HIS A N 1
ATOM 573 C CA . HIS A 1 79 ? 1.907 4.653 5.433 1.00 96.81 79 HIS A CA 1
ATOM 574 C C . HIS A 1 79 ? 1.835 5.442 6.745 1.00 96.81 79 HIS A C 1
ATOM 576 O O . HIS A 1 79 ? 0.916 5.251 7.541 1.00 96.81 79 HIS A O 1
ATOM 582 N N . TRP A 1 80 ? 2.775 6.365 6.954 1.00 96.94 80 TRP A N 1
ATOM 583 C CA . TRP A 1 80 ? 2.812 7.226 8.132 1.00 96.94 80 TRP A CA 1
ATOM 584 C C . TRP A 1 80 ? 1.580 8.134 8.216 1.00 96.94 80 TRP A C 1
ATOM 586 O O . TRP A 1 80 ? 0.920 8.203 9.254 1.00 96.94 80 TRP A O 1
ATOM 596 N N . LYS A 1 81 ? 1.205 8.762 7.098 1.00 95.94 81 LYS A N 1
ATOM 597 C CA . LYS A 1 81 ? -0.016 9.563 6.979 1.00 95.94 81 LYS A CA 1
ATOM 598 C C . LYS A 1 81 ? -1.261 8.733 7.289 1.00 95.94 81 LYS A C 1
ATOM 600 O O . LYS A 1 81 ? -2.090 9.162 8.088 1.00 95.94 81 LYS A O 1
ATOM 605 N N . MET A 1 82 ? -1.378 7.539 6.707 1.00 96.12 82 MET A N 1
ATOM 606 C CA . MET A 1 82 ? -2.505 6.637 6.958 1.00 96.12 82 MET A CA 1
ATOM 607 C C . MET A 1 82 ? -2.620 6.269 8.442 1.00 96.12 82 MET A C 1
ATOM 609 O O . MET A 1 82 ? -3.717 6.312 8.997 1.00 96.12 82 MET A O 1
ATOM 613 N N . HIS A 1 83 ? -1.496 5.955 9.091 1.00 93.56 83 HIS A N 1
ATOM 614 C CA . HIS A 1 83 ? -1.455 5.638 10.517 1.00 93.56 83 HIS A CA 1
ATOM 615 C C . HIS A 1 83 ? -1.993 6.779 11.393 1.00 93.56 83 HIS A C 1
ATOM 617 O O . HIS A 1 83 ? -2.701 6.514 12.365 1.00 93.56 83 HIS A O 1
ATOM 623 N N . PHE A 1 84 ? -1.676 8.031 11.056 1.00 94.88 84 PHE A N 1
ATOM 624 C CA . PHE A 1 84 ? -2.143 9.192 11.813 1.00 94.88 84 PHE A CA 1
ATOM 625 C C . PHE A 1 84 ? -3.586 9.574 11.515 1.00 94.88 84 PHE A C 1
ATOM 627 O O . PHE A 1 84 ? -4.343 9.868 12.437 1.00 94.88 84 PHE A O 1
ATOM 634 N N . GLU A 1 85 ? -3.964 9.607 10.240 1.00 95.31 85 GLU A N 1
ATOM 635 C CA . GLU A 1 85 ? -5.272 10.115 9.839 1.00 95.31 85 GLU A CA 1
ATOM 636 C C . GLU A 1 85 ? -6.382 9.093 10.074 1.00 95.31 85 GLU A C 1
ATOM 638 O O . GLU A 1 85 ? -7.462 9.481 10.512 1.00 95.31 85 GLU A O 1
ATOM 643 N N . LYS A 1 86 ? -6.132 7.805 9.788 1.00 93.06 86 LYS A N 1
ATOM 644 C CA . LYS A 1 86 ? -7.101 6.701 9.938 1.00 93.06 86 LYS A CA 1
ATOM 645 C C . LYS A 1 86 ? -8.473 6.972 9.288 1.00 93.06 86 LYS A C 1
ATOM 647 O O . LYS A 1 86 ? -9.496 6.487 9.763 1.00 93.06 86 LYS A O 1
ATOM 652 N N . LYS A 1 87 ? -8.507 7.778 8.217 1.00 88.44 87 LYS A N 1
ATOM 653 C CA . LYS A 1 87 ? -9.743 8.212 7.533 1.00 88.44 87 LYS A CA 1
ATOM 654 C C . LYS A 1 87 ? -10.157 7.290 6.392 1.00 88.44 87 LYS A C 1
ATOM 656 O O . LYS A 1 87 ? -11.338 7.009 6.229 1.00 88.44 87 LYS A O 1
ATOM 661 N N . GLU A 1 88 ? -9.187 6.848 5.600 1.00 90.31 88 GLU A N 1
ATOM 662 C CA . GLU A 1 88 ? -9.401 6.032 4.405 1.00 90.31 88 GLU A CA 1
ATOM 663 C C . GLU A 1 88 ? -8.682 4.696 4.580 1.00 90.31 88 GLU A C 1
ATOM 665 O O . GLU A 1 88 ? -7.489 4.671 4.873 1.00 90.31 88 GLU A O 1
ATOM 670 N N . ASN A 1 89 ? -9.398 3.586 4.390 1.00 91.94 89 ASN A N 1
ATOM 671 C CA . ASN A 1 89 ? -8.835 2.235 4.491 1.00 91.94 89 ASN A CA 1
ATOM 672 C C . ASN A 1 89 ? -8.048 1.808 3.239 1.00 91.94 89 ASN A C 1
ATOM 674 O O . ASN A 1 89 ? -7.445 0.738 3.234 1.00 91.94 89 ASN A O 1
ATOM 678 N N . GLU A 1 90 ? -8.010 2.643 2.201 1.00 94.19 90 GLU A N 1
ATOM 679 C CA . GLU A 1 90 ? -7.232 2.438 0.984 1.00 94.19 90 GLU A CA 1
ATOM 680 C C . GLU A 1 90 ? -6.646 3.772 0.513 1.00 94.19 90 GLU A C 1
ATOM 682 O O . GLU A 1 90 ? -7.383 4.726 0.278 1.00 94.19 90 GLU A O 1
ATOM 687 N N . ILE A 1 91 ? -5.328 3.824 0.313 1.00 94.75 91 ILE A N 1
ATOM 688 C CA . ILE A 1 91 ? -4.655 4.918 -0.399 1.00 94.75 91 ILE A CA 1
ATOM 689 C C . ILE A 1 91 ? -3.918 4.322 -1.594 1.00 94.75 91 ILE A C 1
ATOM 691 O O . ILE A 1 91 ? -3.207 3.330 -1.456 1.00 94.75 91 ILE A O 1
ATOM 695 N N . ILE A 1 92 ? -4.063 4.937 -2.768 1.00 92.44 92 ILE A N 1
ATOM 696 C CA . ILE A 1 92 ? -3.415 4.477 -4.002 1.00 92.44 92 ILE A CA 1
ATOM 697 C C . ILE A 1 92 ? -2.343 5.483 -4.423 1.00 92.44 92 ILE A C 1
ATOM 699 O O . ILE A 1 92 ? -2.668 6.633 -4.730 1.00 92.44 92 ILE A O 1
ATOM 703 N N . LEU A 1 93 ? -1.091 5.031 -4.492 1.00 92.69 93 LEU A N 1
ATOM 704 C CA . LEU A 1 93 ? 0.042 5.777 -5.044 1.00 92.69 93 LEU A CA 1
ATOM 705 C C . LEU A 1 93 ? 0.248 5.459 -6.523 1.00 92.69 93 LEU A C 1
ATOM 707 O O . LEU A 1 93 ? 0.010 4.336 -6.966 1.00 92.69 93 LEU A O 1
ATOM 711 N N . GLY A 1 94 ? 0.716 6.445 -7.291 1.00 83.25 94 GLY A N 1
ATOM 712 C CA . GLY A 1 94 ? 0.958 6.273 -8.725 1.00 83.25 94 GLY A CA 1
ATOM 713 C C . GLY A 1 94 ? -0.317 6.061 -9.537 1.00 83.25 94 GLY A C 1
ATOM 714 O O . GLY A 1 94 ? -0.351 5.208 -10.421 1.00 83.25 94 GLY A O 1
ATOM 715 N N . LYS A 1 95 ? -1.384 6.821 -9.257 1.00 72.06 95 LYS A N 1
ATOM 716 C CA . LYS A 1 95 ? -2.580 6.815 -10.110 1.00 72.06 95 LYS A CA 1
ATOM 717 C C . LYS A 1 95 ? -2.208 7.301 -11.513 1.00 72.06 95 LYS A C 1
ATOM 719 O O . LYS A 1 95 ? -1.987 8.489 -11.725 1.00 72.06 95 LYS A O 1
ATOM 724 N N . THR A 1 96 ? -2.160 6.388 -12.478 1.00 57.06 96 THR A N 1
ATOM 725 C CA . THR A 1 96 ? -2.095 6.738 -13.898 1.00 57.06 96 THR A CA 1
ATOM 726 C C . THR A 1 96 ? -3.520 6.995 -14.379 1.00 57.06 96 THR A C 1
ATOM 728 O O . THR A 1 96 ? -4.304 6.063 -14.540 1.00 57.06 96 THR A O 1
ATOM 731 N N . PHE A 1 97 ? -3.890 8.262 -14.572 1.00 47.50 97 PHE A N 1
ATOM 732 C CA . PHE A 1 97 ? -5.107 8.597 -15.308 1.00 47.50 97 PHE A CA 1
ATOM 733 C C . PHE A 1 97 ? -4.769 8.597 -16.797 1.00 47.50 97 PHE A C 1
ATOM 735 O O . PHE A 1 97 ? -3.971 9.405 -17.270 1.00 47.50 97 PHE A O 1
ATOM 742 N N . SER A 1 98 ? -5.345 7.666 -17.545 1.00 43.16 98 SER A N 1
ATOM 743 C CA . SER A 1 98 ? -5.341 7.691 -19.006 1.00 43.16 98 SER A CA 1
ATOM 744 C C . SER A 1 98 ? -6.690 7.135 -19.448 1.00 43.16 98 SER A C 1
ATOM 746 O O . SER A 1 98 ? -6.949 5.949 -19.246 1.00 43.16 98 SER A O 1
ATOM 748 N N . PHE A 1 99 ? -7.561 8.032 -19.918 1.00 35.22 99 PHE A N 1
ATOM 749 C CA . PHE A 1 99 ? -8.854 7.711 -20.527 1.00 35.22 99 PHE A CA 1
ATOM 750 C C . PHE A 1 99 ? -8.651 7.165 -21.940 1.00 35.22 99 PHE A C 1
ATOM 752 O O . PHE A 1 99 ? -7.715 7.653 -22.616 1.00 35.22 99 PHE A O 1
#

pLDDT: mean 84.29, std 16.5, range [35.22, 97.44]

Secondary structure (DSSP, 8-state):
--HHHHS--HHHHHHHHHHHHHHHHHHHHHHHTGGGT----EEEE-SEEE-SSS--HHHHTTS-TTPPEEEHHHHHHHHHHHHHH---SEEEES-----

Radius of gyration: 15.78 Å; chains: 1; bounding box: 33×27×42 Å

Foldseek 3Di:
DFPCVVPPDVVVVVVVVVVVVVLVVQVVVQVVCVVVVDFAADEAEQAAEDADPDDDPVVCVVGPPLGDYDYPVNVVVVVVVCVVPSPDRYDYHRDDDDD